Protein AF-A0A380REZ1-F1 (afdb_monomer)

Foldseek 3Di:
DPPVVVVVVVVVVVVVPVPPPVPWKKKKKKKFKAAAAPVRDTPGDIDIDIETRDDAFWFWFPDDVDDHIYTDPDPVVCPVGTAWGWHDDDPQATWIQGPVGIDTDGAPDWDKDADPDDDPHDMGIIMIMGMD

Mean predicted aligned error: 11.09 Å

Solvent-accessible surface area (backbone atoms only — not comparable to full-atom values): 7704 Å² total; per-residue (Å²): 142,76,73,69,62,61,59,58,53,58,56,59,60,63,65,67,64,69,69,77,70,77,71,73,31,30,35,41,36,37,42,36,34,30,48,40,41,98,87,67,48,77,52,64,49,73,49,79,47,80,41,70,74,53,49,68,71,39,41,33,27,48,35,79,94,79,45,72,70,42,73,52,91,48,75,76,74,30,75,85,45,54,58,36,32,32,41,58,75,57,97,69,27,38,28,38,35,43,95,91,48,75,47,78,42,43,60,75,48,75,42,78,46,78,51,96,60,86,50,98,77,32,75,32,49,38,36,41,37,29,40,81

pLDDT: mean 76.43, std 16.44, range [41.28, 95.56]

Radius of gyration: 20.92 Å; Cα contacts (8 Å, |Δi|>4): 242; chains: 1; bounding box: 51×23×74 Å

Sequence (132 aa):
MKRLLAVILLFAVTLSLCGCSKTRVKMLVKEYRSGFGISGEDFSGYREYEVGNIKEGDVITGGFFGSDFEIAKDKGAAENAWVMRIGEITEEGVEVITRTGTMTRTYGVPMTLDPLSHMDDGPNYSYEIIFK

Nearest PDB structures (foldseek):
  7zjx-assembly1_LK  TM=4.204E-01  e=6.226E+00  Oryctolagus cuniculus
  5zkx-assembly3_C  TM=2.331E-01  e=5.907E+00  Bourbon virus
  3duz-assembly1_A  TM=1.683E-01  e=8.530E+00  Autographa californica nucleopolyhedrovirus

Structure (mmCIF, N/CA/C/O backbone):
data_AF-A0A380REZ1-F1
#
_entry.id   AF-A0A380REZ1-F1
#
loop_
_atom_site.group_PDB
_atom_site.id
_atom_site.type_symbol
_atom_site.label_atom_id
_atom_site.label_alt_id
_atom_site.label_comp_id
_atom_site.label_asym_id
_atom_site.label_entity_id
_atom_site.label_seq_id
_atom_site.pdbx_PDB_ins_code
_atom_site.Cartn_x
_atom_site.Cartn_y
_atom_site.Cartn_z
_atom_site.occupancy
_atom_site.B_iso_or_equiv
_atom_site.auth_seq_id
_atom_site.auth_comp_id
_atom_site.auth_asym_id
_atom_site.auth_atom_id
_atom_site.pdbx_PDB_model_num
ATOM 1 N N . MET A 1 1 ? -28.537 0.923 50.007 1.00 49.97 1 MET A N 1
ATOM 2 C CA . MET A 1 1 ? -27.535 0.665 48.945 1.00 49.97 1 MET A CA 1
ATOM 3 C C . MET A 1 1 ? -28.161 -0.052 47.736 1.00 49.97 1 MET A C 1
ATOM 5 O O . MET A 1 1 ? -27.753 -1.149 47.402 1.00 49.97 1 MET A O 1
ATOM 9 N N . LYS A 1 2 ? -29.190 0.523 47.087 1.00 50.28 2 LYS A N 1
ATOM 10 C CA . LYS A 1 2 ? -29.872 -0.108 45.926 1.00 50.28 2 LYS A CA 1
ATOM 11 C C . LYS A 1 2 ? -29.928 0.776 44.669 1.00 50.28 2 LYS A C 1
ATOM 13 O O . LYS A 1 2 ? -30.343 0.310 43.621 1.00 50.28 2 LYS A O 1
ATOM 18 N N . ARG A 1 3 ? -29.496 2.042 44.759 1.00 51.12 3 ARG A N 1
ATOM 19 C CA . ARG A 1 3 ? -29.576 3.018 43.654 1.00 51.12 3 ARG A CA 1
ATOM 20 C C . ARG A 1 3 ? -28.294 3.139 42.819 1.00 51.12 3 ARG A C 1
ATOM 22 O O . ARG A 1 3 ? -28.350 3.694 41.734 1.00 51.12 3 ARG A O 1
ATOM 29 N N . LEU A 1 4 ? -27.170 2.584 43.286 1.00 49.59 4 LEU A N 1
ATOM 30 C CA . LEU A 1 4 ? -25.888 2.643 42.566 1.00 49.59 4 LEU A CA 1
ATOM 31 C C . LEU A 1 4 ? -25.795 1.617 41.418 1.00 49.59 4 LEU A C 1
ATOM 33 O O . LEU A 1 4 ? -25.142 1.867 40.413 1.00 49.59 4 LEU A O 1
ATOM 37 N N . LEU A 1 5 ? -26.491 0.481 41.543 1.00 50.97 5 LEU A N 1
ATOM 38 C CA . LEU A 1 5 ? -26.449 -0.622 40.572 1.00 50.97 5 LEU A CA 1
ATOM 39 C C . LEU A 1 5 ? -27.127 -0.287 39.232 1.00 50.97 5 LEU A C 1
ATOM 41 O O . LEU A 1 5 ? -26.704 -0.786 38.195 1.00 50.97 5 LEU A O 1
ATOM 45 N N . ALA A 1 6 ? -28.135 0.590 39.233 1.00 54.19 6 ALA A N 1
ATOM 46 C CA . ALA A 1 6 ? -28.856 0.964 38.014 1.00 54.19 6 ALA A CA 1
ATOM 47 C C . ALA A 1 6 ? -28.025 1.855 37.070 1.00 54.19 6 ALA A C 1
ATOM 49 O O . ALA A 1 6 ? -28.216 1.811 35.858 1.00 54.19 6 ALA A O 1
ATOM 50 N N . VAL A 1 7 ? -27.076 2.631 37.607 1.00 52.75 7 VAL A N 1
ATOM 51 C CA . VAL A 1 7 ? -26.241 3.554 36.817 1.00 52.75 7 VAL A CA 1
ATOM 52 C C . VAL A 1 7 ? -25.142 2.803 36.055 1.00 52.75 7 VAL A C 1
ATOM 54 O O . VAL A 1 7 ? -24.836 3.150 34.919 1.00 52.75 7 VAL A O 1
ATOM 57 N N . ILE A 1 8 ? -24.608 1.719 36.629 1.00 55.09 8 ILE A N 1
ATOM 58 C CA . ILE A 1 8 ? -23.608 0.864 35.967 1.00 55.09 8 ILE A CA 1
ATOM 59 C C . ILE A 1 8 ? -24.250 0.053 34.830 1.00 55.09 8 ILE A C 1
ATOM 61 O O . ILE A 1 8 ? -23.637 -0.124 33.779 1.00 55.09 8 ILE A O 1
ATOM 65 N N . LEU A 1 9 ? -25.508 -0.380 34.990 1.00 48.12 9 LEU A N 1
ATOM 66 C CA . LEU A 1 9 ? -26.224 -1.099 33.931 1.00 48.12 9 LEU A CA 1
ATOM 67 C C . LEU A 1 9 ? -26.503 -0.221 32.702 1.00 48.12 9 LEU A C 1
ATOM 69 O O . LEU A 1 9 ? -26.416 -0.712 31.583 1.00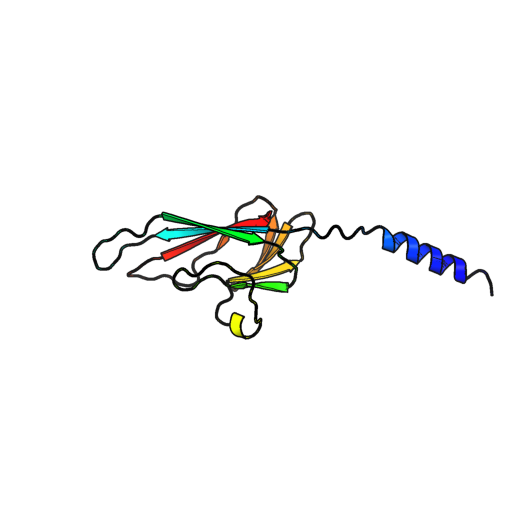 48.12 9 LEU A O 1
ATOM 73 N N . LEU A 1 10 ? -26.793 1.070 32.888 1.00 51.22 10 LEU A N 1
ATOM 74 C CA . LEU A 1 10 ? -27.030 1.994 31.772 1.00 51.22 10 LEU A CA 1
ATOM 75 C C . LEU A 1 10 ? -25.763 2.258 30.940 1.00 51.22 10 LEU A C 1
ATOM 77 O O . LEU A 1 10 ? -25.865 2.412 29.726 1.00 51.22 10 LEU A O 1
ATOM 81 N N . PHE A 1 11 ? -24.576 2.228 31.555 1.00 47.91 11 PHE A N 1
ATOM 82 C CA . PHE A 1 11 ? -23.299 2.378 30.843 1.00 47.91 11 PHE A CA 1
ATOM 83 C C . PHE A 1 11 ? -22.912 1.144 30.012 1.00 47.91 11 PHE A C 1
ATOM 85 O O . PHE A 1 11 ? -22.285 1.275 28.964 1.00 47.91 11 PHE A O 1
ATOM 92 N N . ALA A 1 12 ? -23.309 -0.059 30.434 1.00 50.34 12 ALA A N 1
ATOM 93 C CA . ALA A 1 12 ? -23.023 -1.286 29.685 1.00 50.34 12 ALA A CA 1
ATOM 94 C C . ALA A 1 12 ? -23.857 -1.407 28.390 1.00 50.34 12 ALA A C 1
ATOM 96 O O . ALA A 1 12 ? -23.424 -2.033 27.420 1.00 50.34 12 ALA A O 1
ATOM 97 N N . VAL A 1 13 ? -25.042 -0.785 28.354 1.00 47.41 13 VAL A N 1
ATOM 98 C CA . VAL A 1 13 ? -25.959 -0.862 27.204 1.00 47.41 13 VAL A CA 1
ATOM 99 C C . VAL A 1 13 ? -25.599 0.155 26.113 1.00 47.41 13 VAL A C 1
ATOM 101 O O . VAL A 1 13 ? -25.801 -0.133 24.937 1.00 47.41 13 VAL A O 1
ATOM 104 N N . THR A 1 14 ? -24.994 1.299 26.451 1.00 48.03 14 THR A N 1
ATOM 105 C CA . THR A 1 14 ? -24.566 2.295 25.447 1.00 48.03 14 THR A CA 1
ATOM 106 C C . THR A 1 14 ? -23.230 1.955 24.780 1.00 48.03 14 THR A C 1
ATOM 108 O O . THR A 1 14 ? -23.043 2.283 23.613 1.00 48.03 14 THR A O 1
ATOM 111 N N . LEU A 1 15 ? -22.333 1.228 25.456 1.00 46.03 15 LEU A N 1
ATOM 112 C CA . LEU A 1 15 ? -21.084 0.717 24.862 1.00 46.03 15 LEU A CA 1
ATOM 113 C C . LEU A 1 15 ? -21.299 -0.473 23.911 1.00 46.03 15 LEU A C 1
ATOM 115 O O . LEU A 1 15 ? -20.445 -0.748 23.074 1.00 46.03 15 LEU A O 1
ATOM 119 N N . SER A 1 16 ? -22.446 -1.155 23.997 1.00 41.28 16 SER A N 1
ATOM 120 C CA . SER A 1 16 ? -22.765 -2.313 23.144 1.00 41.28 16 SER A CA 1
ATOM 121 C C . SER A 1 16 ? -23.294 -1.940 21.749 1.00 41.28 16 SER A C 1
ATOM 123 O O . SER A 1 16 ? -23.588 -2.833 20.957 1.00 41.28 16 SER A O 1
ATOM 125 N N . LEU A 1 17 ? -23.425 -0.645 21.433 1.00 45.09 17 LEU A N 1
ATOM 126 C CA . LEU A 1 17 ? -23.946 -0.158 20.146 1.00 45.09 17 LEU A CA 1
ATOM 127 C C . LEU A 1 17 ? -22.895 0.491 19.236 1.00 45.09 17 LEU A C 1
ATOM 129 O O . LEU A 1 17 ? -23.226 0.813 18.097 1.00 45.09 17 LEU A O 1
ATOM 133 N N . CYS A 1 18 ? -21.621 0.555 19.646 1.00 48.53 18 CYS A N 1
ATOM 134 C CA . CYS A 1 18 ? -20.528 0.554 18.670 1.00 48.53 18 CYS A CA 1
ATOM 135 C C . CYS A 1 18 ? -20.444 -0.863 18.101 1.00 48.53 18 CYS A C 1
ATOM 137 O O . CYS A 1 18 ? -19.590 -1.668 18.474 1.00 48.53 18 CYS A O 1
ATOM 139 N N . GLY A 1 19 ? -21.421 -1.195 17.254 1.00 43.56 19 GLY A N 1
ATOM 140 C CA . GLY A 1 19 ? -21.399 -2.366 16.406 1.00 43.56 19 GLY A CA 1
ATOM 141 C C . GLY A 1 19 ? -20.105 -2.307 15.623 1.00 43.56 19 GLY A C 1
ATOM 142 O O . GLY A 1 19 ? -20.002 -1.582 14.640 1.00 43.56 19 GLY A O 1
ATOM 143 N N . CYS A 1 20 ? -19.112 -3.038 16.118 1.00 51.41 20 CYS A N 1
ATOM 144 C CA . CYS A 1 20 ? -17.816 -3.233 15.507 1.00 51.41 20 CYS A CA 1
ATOM 145 C C . CYS A 1 20 ? -18.062 -4.060 14.240 1.00 51.41 20 CYS A C 1
ATOM 147 O O . CYS A 1 20 ? -17.851 -5.275 14.197 1.00 51.41 20 CYS A O 1
ATOM 149 N N . SER A 1 21 ? -18.630 -3.407 13.223 1.00 46.66 21 SER A N 1
ATOM 150 C CA . SER A 1 21 ? -18.551 -3.852 11.849 1.00 46.66 21 SER A CA 1
ATOM 151 C C . SER A 1 21 ? -17.063 -3.976 11.602 1.00 46.66 21 SER A C 1
ATOM 153 O O . SER A 1 21 ? -16.345 -2.981 11.592 1.00 46.66 21 SER A O 1
ATOM 155 N N . LYS A 1 22 ? -16.563 -5.211 11.540 1.00 55.34 22 LYS A N 1
ATOM 156 C CA . LYS A 1 22 ? -15.183 -5.455 11.140 1.00 55.34 22 LYS A CA 1
ATOM 157 C C . LYS A 1 22 ? -15.087 -4.975 9.701 1.00 55.34 22 LYS A C 1
ATOM 159 O O . LYS A 1 22 ? -15.423 -5.742 8.797 1.00 55.34 22 LYS A O 1
ATOM 164 N N . THR A 1 23 ? -14.702 -3.717 9.507 1.00 63.28 23 THR A N 1
ATOM 165 C CA . THR A 1 23 ? -14.445 -3.141 8.193 1.00 63.28 23 THR A CA 1
ATOM 166 C C . THR A 1 23 ? -13.429 -4.050 7.525 1.00 63.28 23 THR A C 1
ATOM 168 O O . THR A 1 23 ? -12.301 -4.205 7.992 1.00 63.28 23 THR A O 1
ATOM 171 N N . ARG A 1 24 ? -13.873 -4.781 6.501 1.00 82.88 24 ARG A N 1
ATOM 172 C CA . ARG A 1 24 ? -13.015 -5.714 5.773 1.00 82.88 24 ARG A CA 1
ATOM 173 C C . ARG A 1 24 ? -12.251 -4.919 4.734 1.00 82.88 24 ARG A C 1
ATOM 175 O O . ARG A 1 24 ? -12.604 -4.962 3.561 1.00 82.88 24 ARG A O 1
ATOM 182 N N . VAL A 1 25 ? -11.232 -4.204 5.192 1.00 91.75 25 VAL A N 1
ATOM 183 C CA . VAL A 1 25 ? -10.384 -3.407 4.314 1.00 91.75 25 VAL A CA 1
ATOM 184 C C . VAL A 1 25 ? -9.594 -4.329 3.395 1.00 91.75 25 VAL A C 1
ATOM 186 O O . VAL A 1 25 ? -9.016 -5.343 3.815 1.00 91.75 25 VAL A O 1
ATOM 189 N N . LYS A 1 26 ? -9.588 -3.970 2.119 1.00 94.75 26 LYS A N 1
ATOM 190 C CA . LYS A 1 26 ? -8.720 -4.540 1.097 1.00 94.75 26 LYS A CA 1
ATOM 191 C C . LYS A 1 26 ? -7.854 -3.443 0.498 1.00 94.75 26 LYS A C 1
ATOM 193 O O . LYS A 1 26 ? -8.184 -2.264 0.549 1.00 94.75 26 LYS A O 1
ATOM 198 N N . MET A 1 27 ? -6.762 -3.849 -0.122 1.00 93.06 27 MET A N 1
ATOM 199 C CA . MET A 1 27 ? -5.867 -2.972 -0.855 1.00 93.06 27 MET A CA 1
ATOM 200 C C . MET A 1 27 ? -5.629 -3.566 -2.235 1.00 93.06 27 MET A C 1
ATOM 202 O O . MET A 1 27 ? -5.224 -4.720 -2.358 1.00 93.06 27 MET A O 1
ATOM 206 N N . LEU A 1 28 ? -5.886 -2.774 -3.268 1.00 93.44 28 LEU A N 1
ATOM 207 C CA . LEU A 1 28 ? -5.411 -3.045 -4.616 1.00 93.44 28 LEU A CA 1
ATOM 208 C C . LEU A 1 28 ? -4.062 -2.351 -4.787 1.00 93.44 28 LEU A C 1
ATOM 210 O O . LEU A 1 28 ? -3.945 -1.168 -4.471 1.00 93.44 28 LEU A O 1
ATOM 214 N N . VAL A 1 29 ? -3.077 -3.069 -5.310 1.00 90.06 29 VAL A N 1
ATOM 215 C CA . VAL A 1 29 ? -1.765 -2.525 -5.658 1.00 90.06 29 VAL A CA 1
ATOM 216 C C . VAL A 1 29 ? -1.545 -2.716 -7.147 1.00 90.06 29 VAL A C 1
ATOM 218 O O . VAL A 1 29 ? -1.657 -3.838 -7.636 1.00 90.06 29 VAL A O 1
ATOM 221 N N . LYS A 1 30 ? -1.204 -1.643 -7.860 1.00 89.12 30 LYS A N 1
ATOM 222 C CA . LYS A 1 30 ? -0.671 -1.704 -9.220 1.00 89.12 30 LYS A CA 1
ATOM 223 C C . LYS A 1 30 ? 0.818 -1.405 -9.178 1.00 89.12 30 LYS A C 1
ATOM 225 O O . LYS A 1 30 ? 1.218 -0.287 -8.865 1.00 89.12 30 LYS A O 1
ATOM 230 N N . GLU A 1 31 ? 1.627 -2.408 -9.482 1.00 85.38 31 GLU A N 1
ATOM 231 C CA . GLU A 1 31 ? 3.068 -2.274 -9.686 1.00 85.38 31 GLU A CA 1
ATOM 232 C C . GLU A 1 31 ? 3.311 -1.925 -11.148 1.00 85.38 31 GLU A C 1
ATOM 234 O O . GLU A 1 31 ? 3.150 -2.781 -12.019 1.00 85.38 31 GLU A O 1
ATOM 239 N N . TYR A 1 32 ? 3.706 -0.686 -11.415 1.00 84.56 32 TYR A N 1
ATOM 240 C CA . TYR A 1 32 ? 4.194 -0.276 -12.721 1.00 84.56 32 TYR A CA 1
ATOM 241 C C . TYR A 1 32 ? 5.685 -0.576 -12.807 1.00 84.56 32 TYR A C 1
ATOM 243 O O . TYR A 1 32 ? 6.467 -0.202 -11.932 1.00 84.56 32 TYR A O 1
ATOM 251 N N . ARG A 1 33 ? 6.072 -1.251 -13.883 1.00 82.88 33 ARG A N 1
ATOM 252 C CA . ARG A 1 33 ? 7.460 -1.534 -14.237 1.00 82.88 33 ARG A CA 1
ATOM 253 C C . ARG A 1 33 ? 7.831 -0.668 -15.424 1.00 82.88 33 ARG A C 1
ATOM 255 O O . ARG A 1 33 ? 7.007 -0.450 -16.310 1.00 82.88 33 ARG A O 1
ATOM 262 N N . SER A 1 34 ? 9.050 -0.155 -15.416 1.00 80.12 34 SER A N 1
ATOM 263 C CA . SER A 1 34 ? 9.613 0.656 -16.495 1.00 80.12 34 SER A CA 1
ATOM 264 C C . SER A 1 34 ? 11.121 0.439 -16.573 1.00 80.12 34 S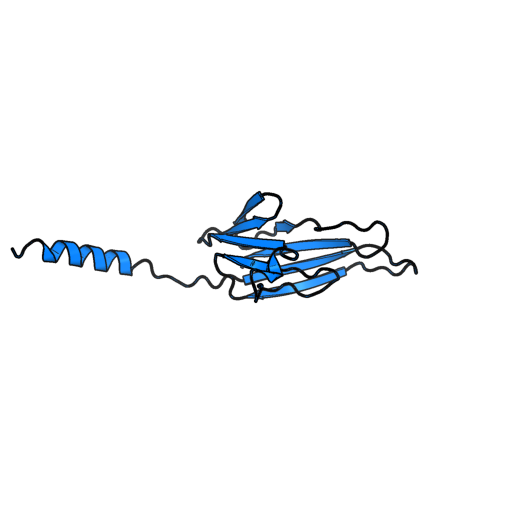ER A C 1
ATOM 266 O O . SER A 1 34 ? 11.720 -0.039 -15.612 1.00 80.12 34 SER A O 1
ATOM 268 N N . GLY A 1 35 ? 11.741 0.795 -17.693 1.00 78.31 35 GLY A N 1
ATOM 269 C CA . GLY A 1 35 ? 13.183 0.658 -17.897 1.00 78.31 35 GLY A CA 1
ATOM 270 C C . GLY A 1 35 ? 13.535 -0.415 -18.920 1.00 78.31 35 GLY A C 1
ATOM 271 O O . GLY A 1 35 ? 12.670 -1.144 -19.407 1.00 78.31 35 GLY A O 1
ATOM 272 N N . PHE A 1 36 ? 14.824 -0.485 -19.240 1.00 74.25 36 PHE A N 1
ATOM 273 C CA . PHE A 1 36 ? 15.361 -1.37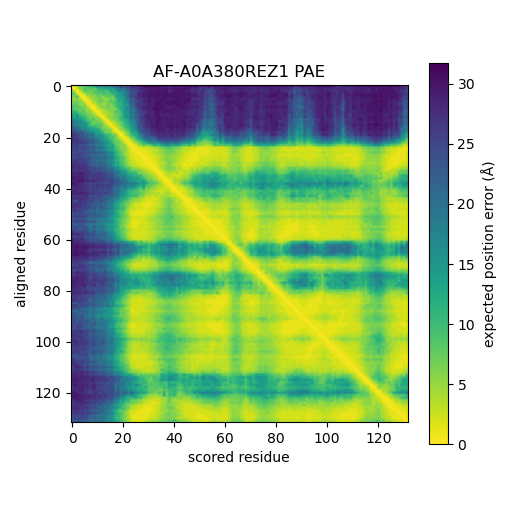2 -20.264 1.00 74.25 36 PHE A CA 1
ATOM 274 C C . PHE A 1 36 ? 16.401 -2.311 -19.661 1.00 74.25 36 PHE A C 1
ATOM 276 O O . PHE A 1 36 ? 17.178 -1.919 -18.788 1.00 74.25 36 PHE A O 1
ATOM 283 N N . GLY A 1 37 ? 16.414 -3.560 -20.118 1.00 71.81 37 GLY A N 1
ATOM 284 C CA . GLY A 1 37 ? 17.498 -4.485 -19.809 1.00 71.81 37 GLY A CA 1
ATOM 285 C C . GLY A 1 37 ? 18.767 -4.142 -20.582 1.00 71.81 37 GLY A C 1
ATOM 286 O O . GLY A 1 37 ? 18.738 -3.441 -21.592 1.00 71.81 37 GLY A O 1
ATOM 287 N N . ILE A 1 38 ? 19.895 -4.705 -20.145 1.00 70.00 38 ILE A N 1
ATOM 288 C CA . ILE A 1 38 ? 21.206 -4.539 -20.803 1.00 70.00 38 ILE A CA 1
ATOM 289 C C . ILE A 1 38 ? 21.161 -5.027 -22.269 1.00 70.00 38 ILE A C 1
ATOM 291 O O . ILE A 1 38 ? 21.900 -4.542 -23.121 1.00 70.00 38 ILE A O 1
ATOM 295 N N . SER A 1 39 ? 20.261 -5.966 -22.582 1.00 79.44 39 SER A N 1
ATOM 296 C CA . SER A 1 39 ? 19.984 -6.490 -23.926 1.00 79.44 39 SER A CA 1
ATOM 297 C C . SER A 1 39 ? 19.046 -5.610 -24.775 1.00 79.44 39 SER A C 1
ATOM 299 O O . SER A 1 39 ? 18.783 -5.957 -25.927 1.00 79.44 39 SER A O 1
ATOM 301 N N . GLY A 1 40 ? 18.534 -4.495 -24.238 1.00 74.44 40 GLY A N 1
ATOM 302 C CA . GLY A 1 40 ? 17.566 -3.607 -24.895 1.00 74.44 40 GLY A CA 1
ATOM 303 C C . GLY A 1 40 ? 16.102 -4.052 -24.789 1.00 74.44 40 GLY A C 1
ATOM 304 O O . GLY A 1 40 ? 15.240 -3.475 -25.449 1.00 74.44 40 GLY A O 1
ATOM 305 N N . GLU A 1 41 ? 15.807 -5.076 -23.987 1.00 80.75 41 GLU A N 1
ATOM 306 C CA . GLU A 1 41 ? 14.436 -5.520 -23.715 1.00 80.75 41 GLU A CA 1
ATOM 307 C C . GLU A 1 41 ? 13.652 -4.481 -22.896 1.00 80.75 41 GLU A C 1
ATOM 309 O O . GLU A 1 41 ? 14.180 -3.918 -21.938 1.00 80.75 41 GLU A O 1
ATOM 314 N N . ASP A 1 42 ? 12.400 -4.217 -23.280 1.00 80.81 42 ASP A N 1
ATOM 315 C CA . ASP A 1 42 ? 11.505 -3.287 -22.582 1.00 80.81 42 ASP A CA 1
ATOM 316 C C . ASP A 1 42 ? 10.740 -4.018 -21.469 1.00 80.81 42 ASP A C 1
ATOM 318 O O . ASP A 1 42 ? 10.022 -4.989 -21.725 1.00 80.81 42 ASP A O 1
ATOM 322 N N . PHE A 1 43 ? 10.877 -3.542 -20.231 1.00 74.62 43 PHE A N 1
ATOM 323 C CA . PHE A 1 43 ? 10.169 -4.087 -19.069 1.00 74.62 43 PHE A CA 1
ATOM 324 C C . PHE A 1 43 ? 8.874 -3.335 -18.734 1.00 74.62 43 PHE A C 1
ATOM 326 O O . PHE A 1 43 ? 8.282 -3.570 -17.674 1.00 74.62 43 PHE A O 1
ATOM 333 N N . SER A 1 44 ? 8.430 -2.433 -19.611 1.00 82.38 44 SER A N 1
ATOM 334 C CA . SER A 1 44 ? 7.262 -1.590 -19.386 1.00 82.38 44 SER A CA 1
ATOM 335 C C . SER A 1 44 ? 5.969 -2.396 -19.281 1.00 82.38 44 SER A C 1
ATOM 337 O O . SER A 1 44 ? 5.643 -3.236 -20.118 1.00 82.38 44 SER A O 1
ATOM 339 N N . GLY A 1 45 ? 5.190 -2.118 -18.243 1.00 84.62 45 GLY A N 1
ATOM 340 C CA . GLY A 1 45 ? 3.893 -2.748 -18.027 1.00 84.62 45 GLY A CA 1
ATOM 341 C C . GLY A 1 45 ? 3.437 -2.605 -16.587 1.00 84.62 45 GLY A C 1
ATOM 342 O O . GLY A 1 45 ? 4.062 -1.900 -15.796 1.00 84.62 45 GLY A O 1
ATOM 343 N N . TYR A 1 46 ? 2.358 -3.296 -16.226 1.00 86.12 46 TYR A N 1
ATOM 344 C CA . TYR A 1 46 ? 1.902 -3.327 -14.841 1.00 86.12 46 TYR A CA 1
ATOM 345 C C . TYR A 1 46 ? 1.444 -4.717 -14.402 1.00 86.12 46 TYR A C 1
ATOM 347 O O . TYR A 1 46 ? 1.094 -5.566 -15.225 1.00 86.12 46 TYR A O 1
ATOM 355 N N . ARG A 1 47 ? 1.483 -4.953 -13.090 1.00 85.88 47 ARG A N 1
ATOM 356 C CA . ARG A 1 47 ? 0.871 -6.105 -12.415 1.00 85.88 47 ARG A CA 1
ATOM 357 C C . ARG A 1 47 ? -0.062 -5.614 -11.322 1.00 85.88 47 ARG A C 1
ATOM 359 O O . ARG A 1 47 ? 0.229 -4.611 -10.676 1.00 85.88 47 ARG A O 1
ATOM 366 N N . GLU A 1 48 ? -1.168 -6.323 -11.127 1.00 89.06 48 GLU A N 1
ATOM 367 C CA . GLU A 1 48 ? -2.134 -6.016 -10.073 1.00 89.06 48 GLU A CA 1
ATOM 368 C C . GLU A 1 48 ? -2.124 -7.094 -8.993 1.00 89.06 48 GLU A C 1
ATOM 370 O O . GLU A 1 48 ? -2.125 -8.288 -9.295 1.00 89.06 48 GLU A O 1
ATOM 375 N N . TYR A 1 49 ? -2.173 -6.655 -7.740 1.00 87.19 49 TYR A N 1
ATOM 376 C CA . TYR A 1 49 ? -2.267 -7.508 -6.562 1.00 87.19 49 TYR A CA 1
ATOM 377 C C . TYR A 1 49 ? -3.455 -7.061 -5.708 1.00 87.19 49 TYR A C 1
ATOM 379 O O . TYR A 1 49 ? -3.664 -5.863 -5.511 1.00 87.19 49 TYR A O 1
ATOM 387 N N . GLU A 1 50 ? -4.220 -8.011 -5.167 1.00 91.06 50 GLU A N 1
ATOM 388 C CA . GLU A 1 50 ? -5.225 -7.734 -4.135 1.00 91.06 50 GLU A CA 1
ATOM 389 C C . GLU A 1 50 ? -4.745 -8.298 -2.794 1.00 91.06 50 GLU A C 1
ATOM 391 O O . GLU A 1 50 ? -4.587 -9.507 -2.633 1.00 91.06 50 GLU A O 1
ATOM 396 N N . VAL A 1 51 ? -4.553 -7.415 -1.816 1.00 90.50 51 VAL A N 1
ATOM 397 C CA . VAL A 1 51 ? -4.224 -7.768 -0.432 1.00 90.50 51 VAL A CA 1
ATOM 398 C C . VAL A 1 51 ? -5.479 -7.587 0.415 1.00 90.50 51 VAL A C 1
ATOM 400 O O . VAL A 1 51 ? -6.009 -6.483 0.540 1.00 90.50 51 VAL A O 1
ATOM 403 N N . GLY A 1 52 ? -6.000 -8.680 0.968 1.00 91.25 52 GLY A N 1
ATOM 404 C CA . GLY A 1 52 ? -7.260 -8.683 1.713 1.00 91.25 52 GLY A CA 1
ATOM 405 C C . GLY A 1 52 ? -7.098 -8.843 3.223 1.00 91.25 52 GLY A C 1
ATOM 406 O O . GLY A 1 52 ? -6.078 -9.327 3.702 1.00 91.25 52 GLY A O 1
ATOM 407 N N . ASN A 1 53 ? -8.173 -8.534 3.957 1.00 91.06 53 ASN A N 1
ATOM 408 C CA . ASN A 1 53 ? -8.266 -8.658 5.420 1.00 91.06 53 ASN A CA 1
ATOM 409 C C . ASN A 1 53 ? -7.257 -7.790 6.182 1.00 91.06 53 ASN A C 1
ATOM 411 O O . ASN A 1 53 ? -6.732 -8.229 7.207 1.00 91.06 53 ASN A O 1
ATOM 415 N N . ILE A 1 54 ? -7.022 -6.578 5.683 1.00 92.44 54 ILE A N 1
ATOM 416 C CA . ILE A 1 54 ? -6.105 -5.615 6.285 1.00 92.44 54 ILE A CA 1
ATOM 417 C C . ILE A 1 54 ? -6.652 -5.132 7.627 1.00 92.44 54 ILE A C 1
ATOM 419 O O . ILE A 1 54 ? -7.851 -4.879 7.770 1.00 92.44 54 ILE A O 1
ATOM 423 N N . LYS A 1 55 ? -5.760 -5.021 8.611 1.00 92.69 55 LYS A N 1
ATOM 424 C CA . LYS A 1 55 ? -6.047 -4.577 9.974 1.00 92.69 55 LYS A CA 1
ATOM 425 C C . LYS A 1 55 ? -5.033 -3.542 10.440 1.00 92.69 55 LYS A C 1
ATOM 427 O O . LYS A 1 55 ? -3.908 -3.474 9.952 1.00 92.69 55 LYS A O 1
ATOM 432 N N . GLU A 1 56 ? -5.435 -2.781 11.448 1.00 93.75 56 GLU A N 1
ATOM 433 C CA . GLU A 1 56 ? -4.553 -1.858 12.156 1.00 93.75 56 GLU A CA 1
ATOM 434 C C . GLU A 1 56 ? -3.315 -2.588 12.698 1.00 93.75 56 GLU A C 1
ATOM 436 O O . GLU A 1 56 ? -3.398 -3.681 13.270 1.00 93.75 56 GLU A O 1
ATOM 441 N N . GLY A 1 57 ? -2.145 -1.988 12.502 1.00 90.81 57 GLY A N 1
ATOM 442 C CA . GLY A 1 57 ? -0.851 -2.545 12.885 1.00 90.81 57 GLY A CA 1
ATOM 443 C C . GLY A 1 57 ? -0.303 -3.634 11.956 1.00 90.81 57 GLY A C 1
ATOM 444 O O . GLY A 1 57 ? 0.754 -4.206 12.273 1.00 90.81 57 GLY A O 1
ATOM 445 N N . ASP A 1 58 ? -0.983 -3.944 10.845 1.00 91.81 58 ASP A N 1
ATOM 446 C CA . ASP A 1 58 ? -0.427 -4.790 9.790 1.00 91.81 58 ASP A CA 1
ATOM 447 C C . ASP A 1 58 ? 0.767 -4.098 9.127 1.00 91.81 58 ASP A C 1
ATOM 449 O O . ASP A 1 58 ? 0.809 -2.879 8.941 1.00 91.81 58 ASP A O 1
ATOM 453 N N . VAL A 1 59 ? 1.765 -4.901 8.772 1.00 90.25 59 VAL A N 1
ATOM 454 C CA . VAL A 1 59 ? 2.952 -4.451 8.049 1.00 90.25 59 VAL A CA 1
ATOM 455 C C . VAL A 1 59 ? 2.858 -5.027 6.649 1.00 90.25 59 VAL A C 1
ATOM 457 O O . VAL A 1 59 ? 2.794 -6.245 6.493 1.00 90.25 59 VAL A O 1
ATOM 460 N N . ILE A 1 60 ? 2.841 -4.161 5.644 1.00 89.00 60 ILE A N 1
ATOM 461 C CA . ILE A 1 60 ? 2.825 -4.574 4.247 1.00 89.00 60 ILE A CA 1
ATOM 462 C C . ILE A 1 60 ? 4.263 -4.632 3.758 1.00 89.00 60 ILE A C 1
ATOM 464 O O . ILE A 1 60 ? 4.992 -3.632 3.775 1.00 89.00 60 ILE A O 1
ATOM 468 N N . THR A 1 61 ? 4.667 -5.813 3.317 1.00 83.88 61 THR A N 1
ATOM 469 C CA . THR A 1 61 ? 5.935 -6.037 2.632 1.00 83.88 61 THR A CA 1
ATOM 470 C C . THR A 1 61 ? 5.670 -6.060 1.139 1.00 83.88 61 THR A C 1
ATOM 472 O O . THR A 1 61 ? 4.724 -6.693 0.674 1.00 83.88 61 THR A O 1
ATOM 475 N N . GLY A 1 62 ? 6.483 -5.317 0.400 1.00 74.62 62 GLY A N 1
ATOM 476 C CA . GLY A 1 62 ? 6.462 -5.323 -1.055 1.00 74.62 62 GLY A CA 1
ATOM 477 C C . GLY A 1 62 ? 7.662 -6.087 -1.562 1.00 74.62 62 GLY A C 1
ATOM 478 O O . GLY A 1 62 ? 8.711 -6.138 -0.908 1.00 74.62 62 GLY A O 1
ATOM 479 N N . GLY A 1 63 ? 7.505 -6.681 -2.732 1.00 61.31 63 GLY A N 1
ATOM 480 C CA . GLY A 1 63 ? 8.570 -7.467 -3.286 1.00 61.31 63 GLY A CA 1
ATOM 481 C C . GLY A 1 63 ? 9.708 -6.633 -3.834 1.00 61.31 63 GLY A C 1
ATOM 482 O O . GLY A 1 63 ? 9.628 -6.097 -4.937 1.00 61.31 63 GLY A O 1
ATOM 483 N N . PHE A 1 64 ? 10.830 -6.612 -3.118 1.00 52.88 64 PHE A N 1
ATOM 484 C CA . PHE A 1 64 ? 12.114 -6.376 -3.768 1.00 52.88 64 PHE A CA 1
ATOM 485 C C . PHE A 1 64 ? 12.257 -7.384 -4.925 1.00 52.88 64 PHE A C 1
ATOM 487 O O . PHE A 1 64 ? 12.020 -8.580 -4.744 1.00 52.88 64 PHE A O 1
ATOM 494 N N . PHE A 1 65 ? 12.610 -6.900 -6.119 1.00 53.78 65 PHE A N 1
ATOM 495 C CA . PHE A 1 65 ? 12.785 -7.724 -7.325 1.00 53.78 65 PHE A CA 1
ATOM 496 C C . PHE A 1 65 ? 11.530 -8.491 -7.794 1.00 53.78 65 PHE A C 1
ATOM 498 O O . PHE A 1 65 ? 11.636 -9.595 -8.325 1.00 53.78 65 PHE A O 1
ATOM 505 N N . GLY A 1 66 ? 10.336 -7.909 -7.640 1.00 50.31 66 GLY A N 1
ATOM 506 C CA . GLY A 1 66 ? 9.118 -8.427 -8.275 1.00 50.31 66 GLY A CA 1
ATOM 507 C C . GLY A 1 66 ? 8.443 -9.591 -7.546 1.00 50.31 66 GLY A C 1
ATO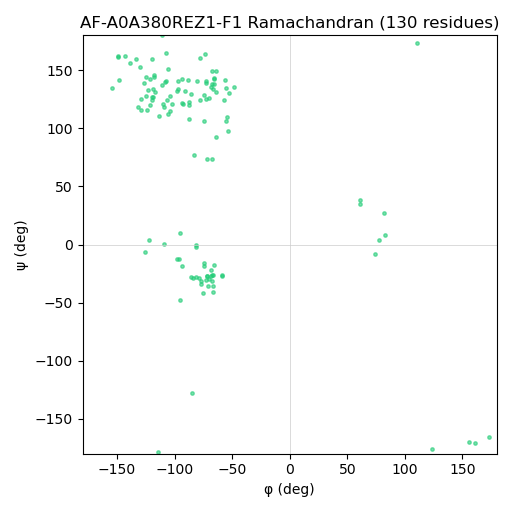M 508 O O . GLY A 1 66 ? 7.784 -10.397 -8.208 1.00 50.31 66 GLY A O 1
ATOM 509 N N . SER A 1 67 ? 8.617 -9.679 -6.223 1.00 61.28 67 SER A N 1
ATOM 510 C CA . SER A 1 67 ? 7.773 -10.514 -5.356 1.00 61.28 67 SER A CA 1
ATOM 511 C C . SER A 1 67 ? 6.418 -9.850 -5.062 1.00 61.28 67 SER A C 1
ATOM 513 O O . SER A 1 67 ? 6.242 -8.642 -5.225 1.00 61.28 67 SER A O 1
ATOM 515 N N . ASP A 1 68 ? 5.447 -10.662 -4.651 1.00 74.69 68 ASP A N 1
ATOM 516 C CA . ASP A 1 68 ? 4.076 -10.213 -4.414 1.00 74.69 68 ASP A CA 1
ATOM 517 C C . ASP A 1 68 ? 3.984 -9.263 -3.206 1.00 74.69 68 ASP A C 1
ATOM 519 O O . ASP A 1 68 ? 4.732 -9.384 -2.231 1.00 74.69 68 ASP A O 1
ATOM 523 N N . PHE A 1 69 ? 3.030 -8.329 -3.245 1.00 81.12 69 PHE A N 1
ATOM 524 C CA . PHE A 1 69 ? 2.637 -7.575 -2.054 1.00 81.12 69 PHE A CA 1
ATOM 525 C C . PHE A 1 69 ? 1.899 -8.494 -1.083 1.00 81.12 69 PHE A C 1
ATOM 527 O O . PHE A 1 69 ? 0.884 -9.094 -1.438 1.00 81.12 69 PHE A O 1
ATOM 534 N N . GLU A 1 70 ? 2.362 -8.558 0.163 1.00 86.50 70 GLU A N 1
ATOM 535 C CA . GLU A 1 70 ? 1.724 -9.371 1.196 1.00 86.50 70 GLU A CA 1
ATOM 536 C C . GLU A 1 70 ? 1.750 -8.711 2.578 1.00 86.50 70 GLU A C 1
ATOM 538 O O . GLU A 1 70 ? 2.517 -7.786 2.856 1.00 86.50 70 GLU A O 1
ATOM 543 N N . ILE A 1 71 ? 0.880 -9.203 3.461 1.00 88.75 71 ILE A N 1
ATOM 544 C CA . ILE A 1 71 ? 0.926 -8.879 4.887 1.00 88.75 71 ILE A CA 1
ATOM 545 C C . ILE A 1 71 ? 2.049 -9.714 5.505 1.00 88.75 71 ILE A C 1
ATOM 547 O O . ILE A 1 71 ? 2.041 -10.945 5.407 1.00 88.75 71 ILE A O 1
ATOM 551 N N . ALA A 1 72 ? 2.995 -9.054 6.168 1.00 88.06 72 ALA A N 1
ATOM 552 C CA . ALA A 1 72 ? 4.123 -9.710 6.806 1.00 88.06 72 ALA A CA 1
ATOM 553 C C . ALA A 1 72 ? 3.658 -10.760 7.826 1.00 88.06 72 ALA A C 1
ATOM 555 O O . ALA A 1 72 ? 2.941 -10.454 8.781 1.00 88.06 72 ALA A O 1
ATOM 556 N N . LYS A 1 73 ? 4.127 -12.000 7.656 1.00 82.44 73 LYS A N 1
ATOM 557 C CA . LYS A 1 73 ? 3.855 -13.110 8.589 1.00 82.44 73 LYS A CA 1
ATOM 558 C C . LYS A 1 73 ? 4.703 -13.023 9.857 1.00 82.44 73 LYS A C 1
ATOM 560 O O . LYS A 1 73 ? 4.253 -13.430 10.924 1.00 82.44 73 LYS A O 1
ATOM 565 N N . ASP A 1 74 ? 5.909 -12.473 9.734 1.00 77.94 74 ASP A N 1
ATOM 566 C CA . ASP A 1 74 ? 6.830 -12.213 10.837 1.00 77.94 74 ASP A CA 1
ATOM 567 C C . ASP A 1 74 ? 7.204 -10.725 10.846 1.00 77.94 74 ASP A C 1
ATOM 569 O O . ASP A 1 74 ? 7.818 -10.210 9.908 1.00 77.94 74 ASP A O 1
ATOM 573 N N . LYS A 1 75 ? 6.818 -10.026 11.920 1.00 65.31 75 LYS A N 1
ATOM 574 C CA . LYS A 1 75 ? 7.049 -8.584 12.067 1.00 65.31 75 LYS A CA 1
ATOM 575 C C . LYS A 1 75 ? 8.534 -8.239 12.235 1.00 65.31 75 LYS A C 1
ATOM 577 O O . LYS A 1 75 ? 8.917 -7.138 11.855 1.00 65.31 75 LYS A O 1
ATOM 582 N N . GLY A 1 76 ? 9.356 -9.153 12.761 1.00 64.75 76 GLY A N 1
ATOM 583 C CA . GLY A 1 76 ? 10.795 -8.934 12.941 1.00 64.75 76 GLY A CA 1
ATOM 584 C C . GLY A 1 76 ? 11.567 -9.025 11.625 1.00 64.75 76 GLY A C 1
ATOM 585 O O . GLY A 1 76 ? 12.399 -8.174 11.327 1.00 64.75 76 GLY A O 1
ATOM 586 N N . ALA A 1 77 ? 11.231 -10.005 10.781 1.00 58.25 77 ALA A N 1
ATOM 587 C CA . ALA A 1 77 ? 11.824 -10.140 9.448 1.00 58.25 77 ALA A CA 1
ATOM 588 C C . ALA A 1 77 ? 11.426 -8.989 8.498 1.00 58.25 77 ALA A C 1
ATOM 590 O O . ALA A 1 77 ? 12.172 -8.643 7.580 1.00 58.25 77 ALA A O 1
ATOM 591 N N . ALA A 1 78 ? 10.270 -8.362 8.736 1.00 63.12 78 ALA A N 1
ATOM 592 C CA . ALA A 1 78 ? 9.736 -7.290 7.903 1.00 63.12 78 ALA A CA 1
ATOM 593 C C . ALA A 1 78 ? 10.446 -5.936 8.070 1.00 63.12 78 ALA A C 1
ATOM 595 O O . ALA A 1 78 ? 10.288 -5.076 7.206 1.00 63.12 78 ALA A O 1
ATOM 596 N N . GLU A 1 79 ? 11.243 -5.713 9.123 1.00 63.44 79 GLU A N 1
ATOM 597 C CA . GLU A 1 79 ? 11.868 -4.400 9.379 1.00 63.44 79 GLU A CA 1
ATOM 598 C C . GLU A 1 79 ? 12.760 -3.907 8.231 1.00 63.44 79 GLU A C 1
ATOM 600 O O . GLU A 1 79 ? 12.857 -2.701 7.994 1.00 63.44 79 GLU A O 1
ATOM 605 N N . ASN A 1 80 ? 13.329 -4.827 7.453 1.00 63.50 80 ASN A N 1
ATOM 606 C CA . ASN A 1 80 ? 14.186 -4.482 6.322 1.00 63.50 80 ASN A CA 1
ATOM 607 C C . ASN A 1 80 ? 13.442 -4.406 4.978 1.00 63.50 80 ASN A C 1
ATOM 609 O O . ASN A 1 80 ? 13.942 -3.760 4.062 1.00 63.50 80 ASN A O 1
ATOM 613 N N . ALA A 1 81 ? 12.246 -4.995 4.868 1.00 70.12 81 ALA A N 1
ATOM 614 C CA . ALA A 1 81 ? 11.514 -5.159 3.602 1.00 70.12 81 ALA A CA 1
ATOM 615 C C . ALA A 1 81 ? 10.105 -4.533 3.593 1.00 70.12 81 ALA A C 1
ATOM 617 O O . ALA A 1 81 ? 9.355 -4.683 2.628 1.00 70.12 81 ALA A O 1
ATOM 618 N N . TRP A 1 82 ? 9.709 -3.843 4.666 1.00 81.12 82 TRP A N 1
ATOM 619 C CA . TRP A 1 82 ? 8.395 -3.211 4.730 1.00 81.12 82 TRP A CA 1
ATOM 620 C C . TRP A 1 82 ? 8.310 -1.969 3.837 1.00 81.12 82 TRP A C 1
ATOM 622 O O . TRP A 1 82 ? 9.229 -1.143 3.785 1.00 81.12 82 TRP A O 1
ATOM 632 N N . VAL A 1 83 ? 7.163 -1.842 3.172 1.00 82.56 83 VAL A N 1
ATOM 633 C CA . VAL A 1 83 ? 6.786 -0.701 2.331 1.00 82.56 83 VAL A CA 1
ATOM 634 C C . VAL A 1 83 ? 5.943 0.284 3.132 1.00 82.56 83 VAL A C 1
ATOM 636 O O . VAL A 1 83 ? 6.213 1.485 3.127 1.00 82.56 83 VAL A O 1
ATOM 639 N N . MET A 1 84 ? 4.937 -0.222 3.851 1.00 88.81 84 MET A N 1
ATOM 640 C CA . MET A 1 84 ? 4.076 0.598 4.700 1.00 88.81 84 MET A CA 1
ATOM 641 C C . MET A 1 84 ? 3.566 -0.186 5.914 1.00 88.81 84 MET A C 1
ATOM 643 O O . MET A 1 84 ? 3.578 -1.419 5.925 1.00 88.81 84 MET A O 1
ATOM 647 N N . ARG A 1 85 ? 3.107 0.531 6.937 1.00 91.75 85 ARG A N 1
ATOM 648 C CA . ARG A 1 85 ? 2.341 -0.021 8.057 1.00 91.75 85 ARG A CA 1
ATOM 649 C C . ARG A 1 85 ? 0.963 0.614 8.076 1.00 91.75 85 ARG A C 1
ATOM 651 O O . ARG A 1 85 ? 0.815 1.787 7.740 1.00 91.75 85 ARG A O 1
ATOM 658 N N . ILE A 1 86 ? -0.019 -0.169 8.479 1.00 93.88 86 ILE A N 1
ATOM 659 C CA . ILE A 1 86 ? -1.395 0.282 8.617 1.00 93.88 86 ILE A CA 1
ATOM 660 C C . ILE A 1 86 ? -1.549 0.855 10.022 1.00 93.88 86 ILE A C 1
ATOM 662 O O . ILE A 1 86 ? -1.263 0.169 11.003 1.00 93.88 86 ILE A O 1
ATOM 666 N N . GLY A 1 87 ? -1.913 2.128 10.105 1.00 94.12 87 GLY A N 1
ATOM 667 C CA . GLY A 1 87 ? -2.239 2.815 11.348 1.00 94.12 87 GLY A CA 1
ATOM 668 C C . GLY A 1 87 ? -3.697 2.571 11.720 1.00 94.12 87 GLY A C 1
ATOM 669 O O . GLY A 1 87 ? -4.141 1.425 11.755 1.00 94.12 87 GLY A O 1
ATOM 670 N N . GLU A 1 88 ? -4.429 3.649 11.975 1.00 94.62 88 GLU A N 1
ATOM 671 C CA . GLU A 1 88 ? -5.871 3.637 12.233 1.00 94.62 88 GLU A CA 1
ATOM 672 C C . GLU A 1 88 ? -6.707 3.359 10.966 1.00 94.62 88 GLU A C 1
ATOM 674 O O . GLU A 1 88 ? -6.413 3.858 9.875 1.00 94.62 88 GLU A O 1
ATOM 679 N N . ILE A 1 89 ? -7.781 2.579 11.112 1.00 94.06 89 ILE A N 1
ATOM 680 C CA . ILE A 1 89 ? -8.786 2.331 10.074 1.00 94.06 89 ILE A CA 1
ATOM 681 C C . ILE A 1 89 ? -10.106 2.956 10.526 1.00 94.06 89 ILE A C 1
ATOM 683 O O . ILE A 1 89 ? -10.772 2.454 11.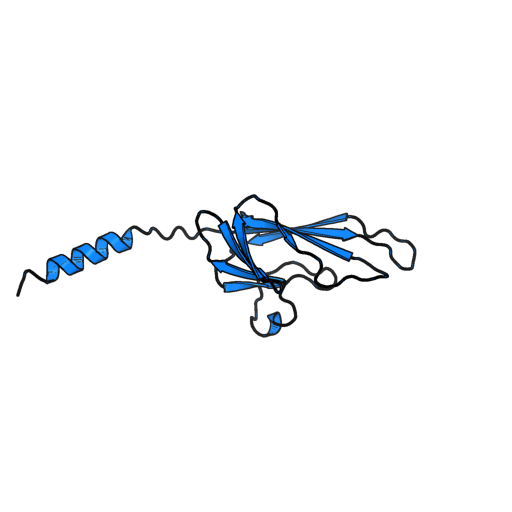431 1.00 94.06 89 ILE A O 1
ATOM 687 N N . THR A 1 90 ? -10.524 4.019 9.843 1.00 92.44 90 THR A N 1
ATOM 688 C CA . THR A 1 90 ? -11.777 4.726 10.129 1.00 92.44 90 THR A CA 1
ATOM 689 C C . THR A 1 90 ? -12.792 4.525 9.005 1.00 92.44 90 THR A C 1
ATOM 691 O O . THR A 1 90 ? -12.535 3.840 8.009 1.00 92.44 90 THR A O 1
ATOM 694 N N . GLU A 1 91 ? -13.974 5.124 9.156 1.00 89.38 91 GLU A N 1
ATOM 695 C CA . GLU A 1 91 ? -14.978 5.187 8.088 1.00 89.38 91 GLU A CA 1
ATOM 696 C C . GLU A 1 91 ? -14.527 6.075 6.916 1.00 89.38 91 GLU A C 1
ATOM 698 O O . GLU A 1 91 ? -14.942 5.861 5.779 1.00 89.38 91 GLU A O 1
ATOM 703 N N . GLU A 1 92 ? -13.658 7.055 7.174 1.00 89.25 92 GLU A N 1
ATOM 704 C CA . GLU A 1 92 ? -13.203 8.028 6.176 1.00 89.25 92 GLU A CA 1
ATOM 705 C C . GLU A 1 92 ? -12.014 7.515 5.357 1.00 89.25 92 GLU A C 1
ATOM 707 O O . GLU A 1 92 ? -11.823 7.916 4.204 1.00 89.25 92 GLU A O 1
ATOM 712 N N . GLY A 1 93 ? -11.201 6.627 5.933 1.00 93.19 93 GLY A N 1
ATOM 713 C CA . GLY A 1 93 ? -10.009 6.128 5.270 1.00 93.19 93 GLY A CA 1
ATOM 714 C C . GLY A 1 93 ? -9.123 5.247 6.136 1.00 93.19 93 GLY A C 1
ATOM 715 O O . GLY A 1 93 ? -9.499 4.781 7.210 1.00 93.19 93 GLY A O 1
ATOM 716 N N . VAL A 1 94 ? -7.913 5.043 5.631 1.00 95.50 94 VAL A N 1
ATOM 717 C CA . VAL A 1 94 ? -6.855 4.263 6.267 1.00 95.50 94 VAL A CA 1
ATOM 718 C C . VAL A 1 94 ? -5.663 5.176 6.512 1.00 95.50 94 VAL A C 1
ATOM 720 O O . VAL A 1 94 ? -5.181 5.842 5.593 1.00 95.50 94 VAL A O 1
ATOM 723 N N . GLU A 1 95 ? -5.175 5.221 7.744 1.00 95.56 95 GLU A N 1
ATOM 724 C CA . GLU A 1 95 ? -3.881 5.811 8.048 1.00 95.56 95 GLU A CA 1
ATOM 725 C C . GLU A 1 95 ? -2.767 4.864 7.588 1.00 95.56 95 GLU A C 1
ATOM 727 O O . GLU A 1 95 ? -2.739 3.675 7.908 1.00 95.56 95 GLU A O 1
ATOM 732 N N . VAL A 1 96 ? -1.830 5.408 6.824 1.00 93.62 96 VAL A N 1
ATOM 733 C CA . VAL A 1 96 ? -0.682 4.699 6.279 1.00 93.62 96 VAL A CA 1
ATOM 734 C C . VAL A 1 96 ? 0.583 5.357 6.801 1.00 93.62 96 VAL A C 1
ATOM 736 O O . VAL A 1 96 ? 0.810 6.553 6.619 1.00 93.62 96 VAL A O 1
ATOM 739 N N . ILE A 1 97 ? 1.430 4.551 7.425 1.00 91.88 97 ILE A N 1
ATOM 740 C CA . ILE A 1 97 ? 2.742 4.952 7.918 1.00 91.88 97 ILE A CA 1
ATOM 741 C C . ILE A 1 97 ? 3.768 4.427 6.918 1.00 91.88 97 ILE A C 1
ATOM 743 O O . ILE A 1 97 ? 3.843 3.223 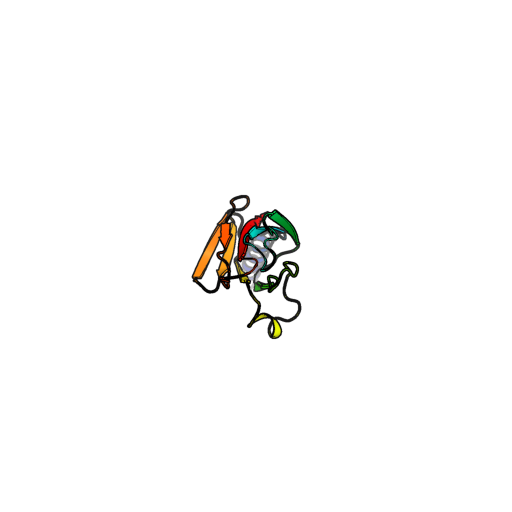6.681 1.00 91.88 97 ILE A O 1
ATOM 747 N N . THR A 1 98 ? 4.558 5.313 6.324 1.00 87.31 98 THR A N 1
ATOM 748 C CA . THR A 1 98 ? 5.663 4.980 5.415 1.00 87.31 98 THR A CA 1
ATOM 749 C C . THR A 1 98 ? 6.994 5.393 6.048 1.00 87.31 98 THR A C 1
ATOM 751 O O . THR A 1 98 ? 7.044 5.907 7.166 1.00 87.31 98 THR A O 1
ATOM 754 N N . ARG A 1 99 ? 8.110 5.190 5.338 1.00 81.62 99 ARG A N 1
ATOM 755 C CA . ARG A 1 99 ? 9.424 5.683 5.788 1.00 81.62 99 ARG A CA 1
ATOM 756 C C . ARG A 1 99 ? 9.549 7.208 5.758 1.00 81.62 99 ARG A C 1
ATOM 758 O O . ARG A 1 99 ? 10.415 7.748 6.437 1.00 81.62 99 ARG A O 1
ATOM 765 N N . THR A 1 100 ? 8.723 7.888 4.966 1.00 82.44 100 THR A N 1
ATOM 766 C CA . THR A 1 100 ? 8.782 9.345 4.775 1.00 82.44 100 THR A CA 1
ATOM 767 C C . THR A 1 100 ? 7.780 10.102 5.641 1.00 82.44 100 THR A C 1
ATOM 769 O O . THR A 1 100 ? 7.901 11.316 5.784 1.00 82.44 100 THR A O 1
ATOM 772 N N . GLY A 1 101 ? 6.820 9.407 6.255 1.00 88.25 101 GLY A N 1
ATOM 773 C CA . GLY A 1 101 ? 5.879 9.995 7.198 1.00 88.25 101 GLY A CA 1
ATOM 774 C C . GLY A 1 101 ? 4.576 9.215 7.306 1.00 88.25 101 GLY A C 1
ATOM 775 O O . GLY A 1 101 ? 4.435 8.115 6.774 1.00 88.25 101 GLY A O 1
ATOM 776 N N . THR A 1 102 ? 3.613 9.818 7.992 1.00 93.00 102 THR A N 1
ATOM 777 C CA . THR A 1 102 ? 2.265 9.275 8.173 1.00 93.00 102 THR A CA 1
ATOM 778 C C . THR A 1 102 ? 1.270 10.078 7.346 1.00 93.00 102 THR A C 1
ATOM 780 O O . THR A 1 102 ? 1.366 11.303 7.267 1.00 93.00 102 THR A O 1
ATOM 783 N N . MET A 1 103 ? 0.316 9.396 6.716 1.00 92.06 103 MET A N 1
ATOM 784 C CA . MET A 1 103 ? -0.714 10.016 5.887 1.00 92.06 103 MET A CA 1
ATOM 785 C C . MET A 1 103 ? -2.021 9.236 5.936 1.00 92.06 103 MET A C 1
ATOM 787 O O . MET A 1 103 ? -2.020 8.012 5.877 1.00 92.06 103 MET A O 1
ATOM 791 N N . THR A 1 104 ? -3.146 9.942 5.948 1.00 93.44 104 THR A N 1
ATOM 792 C CA . THR A 1 104 ? -4.469 9.326 5.800 1.00 93.44 104 THR A CA 1
ATOM 793 C C . THR A 1 104 ? -4.847 9.224 4.329 1.00 93.44 104 THR A C 1
ATOM 795 O O . THR A 1 104 ? -4.548 10.109 3.512 1.00 93.44 104 THR A O 1
ATOM 798 N N . ARG A 1 105 ? -5.490 8.113 3.975 1.00 93.19 105 ARG A N 1
ATOM 799 C CA . ARG A 1 105 ? -5.899 7.790 2.614 1.00 93.19 105 ARG A CA 1
ATOM 800 C C . ARG A 1 105 ? -7.359 7.404 2.561 1.00 93.19 105 ARG A C 1
ATOM 802 O O . ARG A 1 105 ? -7.768 6.399 3.130 1.00 93.19 105 ARG A O 1
ATOM 809 N N . THR A 1 106 ? -8.126 8.224 1.856 1.00 94.50 106 THR A N 1
ATOM 810 C CA . THR A 1 106 ? -9.544 7.997 1.599 1.00 94.50 106 THR A CA 1
ATOM 811 C C . THR A 1 106 ? -9.738 6.763 0.725 1.00 94.50 106 THR A C 1
ATOM 813 O O . THR A 1 106 ? -9.011 6.561 -0.250 1.00 94.50 106 THR A O 1
ATOM 816 N N . TYR A 1 107 ? -10.742 5.951 1.052 1.00 92.94 107 TYR A N 1
ATOM 817 C CA . TYR A 1 107 ? -11.106 4.785 0.249 1.00 92.94 107 TYR A CA 1
ATOM 818 C C . TYR A 1 107 ? -11.416 5.168 -1.203 1.00 92.94 107 TYR A C 1
ATOM 820 O O . TYR A 1 107 ? -12.017 6.205 -1.483 1.00 92.94 107 TYR A O 1
ATOM 828 N N . GLY A 1 108 ? -10.997 4.322 -2.145 1.00 93.06 108 GLY A N 1
ATOM 829 C CA . GLY A 1 108 ? -11.202 4.533 -3.579 1.00 93.06 108 GLY A CA 1
ATOM 830 C C . GLY A 1 108 ? -10.317 5.610 -4.218 1.00 93.06 108 GLY A C 1
ATOM 831 O O . GLY A 1 108 ? -10.296 5.702 -5.445 1.00 93.06 108 GLY A O 1
ATOM 832 N N . VAL A 1 109 ? -9.561 6.386 -3.435 1.00 94.00 109 VAL A N 1
ATOM 833 C CA . VAL A 1 109 ? -8.623 7.388 -3.954 1.00 94.00 109 VAL A CA 1
ATOM 834 C C . VAL A 1 109 ? -7.228 6.766 -4.065 1.00 94.00 109 VAL A C 1
ATOM 836 O O . VAL A 1 109 ? -6.691 6.308 -3.054 1.00 94.00 109 VAL A O 1
ATOM 839 N N . PRO A 1 110 ? -6.616 6.743 -5.263 1.00 92.06 110 PRO A N 1
ATOM 840 C CA . PRO A 1 110 ? -5.276 6.202 -5.424 1.00 92.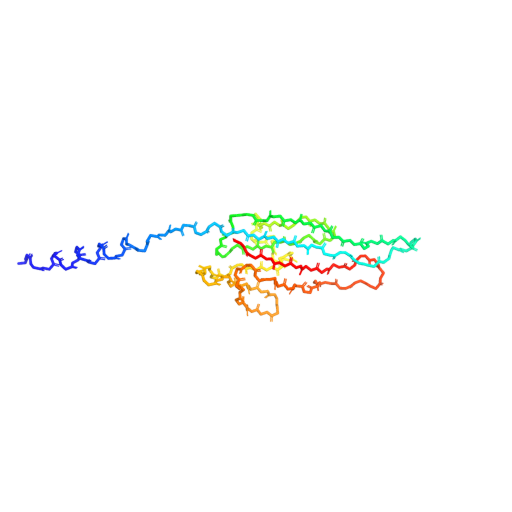06 110 PRO A CA 1
ATOM 841 C C . PRO A 1 110 ? -4.218 7.028 -4.697 1.00 92.06 110 PRO A C 1
ATOM 843 O O . PRO A 1 110 ? -4.248 8.260 -4.709 1.00 92.06 110 PRO A O 1
ATOM 846 N N . MET A 1 111 ? -3.239 6.341 -4.118 1.00 89.31 111 MET A N 1
ATOM 847 C CA . MET A 1 111 ? -1.989 6.933 -3.658 1.00 89.31 111 MET A CA 1
ATOM 848 C C . MET A 1 111 ? -0.812 6.338 -4.411 1.00 89.31 111 MET A C 1
ATOM 850 O O . MET A 1 111 ? -0.787 5.138 -4.673 1.00 89.31 111 MET A O 1
ATOM 854 N N . THR A 1 112 ? 0.187 7.164 -4.690 1.00 87.00 112 THR A N 1
ATOM 855 C CA . THR A 1 112 ? 1.451 6.696 -5.251 1.00 87.00 112 THR A CA 1
ATOM 856 C C . THR A 1 112 ? 2.463 6.518 -4.131 1.00 87.00 112 THR A C 1
ATOM 858 O O . THR A 1 112 ? 2.604 7.393 -3.273 1.00 87.00 112 THR A O 1
ATOM 861 N N . LEU A 1 113 ? 3.159 5.385 -4.137 1.00 78.44 113 LEU A N 1
ATOM 862 C CA . LEU A 1 113 ? 4.404 5.218 -3.403 1.00 78.44 113 LEU A CA 1
ATOM 863 C C . LEU A 1 113 ? 5.552 5.224 -4.400 1.00 78.44 113 LEU A C 1
ATOM 865 O O . LEU A 1 113 ? 5.574 4.427 -5.345 1.00 78.44 113 LEU A O 1
ATOM 869 N N . ASP A 1 114 ? 6.498 6.125 -4.161 1.00 67.25 114 ASP A N 1
ATOM 870 C CA . ASP A 1 114 ? 7.734 6.154 -4.922 1.00 67.25 114 ASP A CA 1
ATOM 871 C C . ASP A 1 114 ? 8.539 4.869 -4.671 1.00 67.25 114 ASP A C 1
ATOM 873 O O . ASP A 1 114 ? 8.459 4.278 -3.583 1.00 67.25 114 ASP A O 1
ATOM 877 N N . PRO A 1 115 ? 9.318 4.413 -5.665 1.00 62.75 115 PRO A N 1
ATOM 878 C CA . PRO A 1 115 ? 10.262 3.319 -5.489 1.00 62.75 115 PRO A CA 1
ATOM 879 C C . PRO A 1 115 ? 11.127 3.508 -4.245 1.00 62.75 115 PRO A C 1
ATOM 881 O O . PRO A 1 115 ? 11.718 4.564 -4.026 1.00 62.75 115 PRO A O 1
ATOM 884 N N . LEU A 1 116 ? 11.298 2.429 -3.480 1.00 60.72 116 LEU A N 1
ATOM 885 C CA . LEU A 1 116 ? 12.287 2.386 -2.399 1.00 60.72 116 LEU A CA 1
ATOM 886 C C . LEU A 1 116 ? 13.733 2.462 -2.929 1.00 60.72 116 LEU A C 1
ATOM 888 O O . LEU A 1 116 ? 14.650 2.753 -2.164 1.00 60.72 116 LEU A O 1
ATOM 892 N N . SER A 1 117 ? 13.940 2.199 -4.224 1.00 58.94 117 SER A N 1
ATOM 893 C CA . SER A 1 117 ? 15.236 2.255 -4.899 1.00 58.94 117 SER A CA 1
ATOM 894 C C . SER A 1 117 ? 15.072 2.528 -6.395 1.00 58.94 117 SER A C 1
ATOM 896 O O . SER A 1 117 ? 14.264 1.868 -7.049 1.00 58.94 117 SER A O 1
ATOM 898 N N . HIS A 1 118 ? 15.882 3.438 -6.933 1.00 61.78 118 HIS A N 1
ATOM 899 C CA . HIS A 1 118 ? 16.047 3.641 -8.373 1.00 61.78 118 HIS A CA 1
ATOM 900 C C . HIS A 1 118 ? 17.278 2.888 -8.880 1.00 61.78 118 HIS A C 1
ATOM 902 O O . HIS A 1 118 ? 18.300 2.849 -8.193 1.00 61.78 118 HIS A O 1
ATOM 908 N N . MET A 1 119 ? 17.173 2.298 -10.070 1.00 62.56 119 MET A N 1
ATOM 909 C CA . MET A 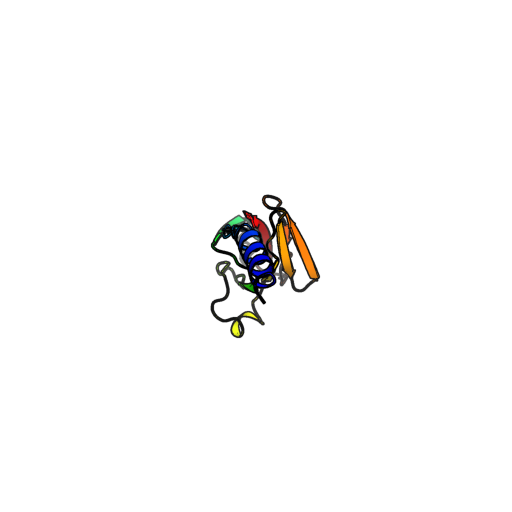1 119 ? 18.290 1.655 -10.762 1.00 62.56 119 MET A CA 1
ATOM 910 C C . MET A 1 119 ? 18.562 2.384 -12.078 1.00 62.56 119 MET A C 1
ATOM 912 O O . MET A 1 119 ? 17.626 2.625 -12.845 1.00 62.56 119 MET A O 1
ATOM 916 N N . ASP A 1 120 ? 19.834 2.711 -12.324 1.00 64.94 120 ASP A N 1
ATOM 917 C CA . ASP A 1 120 ? 20.280 3.341 -13.574 1.00 64.94 120 ASP A CA 1
ATOM 918 C C . ASP A 1 120 ? 20.122 2.378 -14.764 1.00 64.94 120 ASP A C 1
ATOM 920 O O . ASP A 1 120 ? 19.617 2.773 -15.810 1.00 64.94 120 ASP A O 1
ATOM 924 N N . ASP A 1 121 ? 20.457 1.098 -14.556 1.00 57.00 121 ASP A N 1
ATOM 925 C CA . ASP A 1 121 ? 20.259 0.001 -15.508 1.00 57.00 121 ASP A CA 1
ATOM 926 C C . ASP A 1 121 ? 19.378 -1.092 -14.873 1.00 57.00 121 ASP A C 1
ATOM 928 O O . ASP A 1 121 ? 19.739 -1.679 -13.847 1.00 57.00 121 ASP A O 1
ATOM 932 N N . GLY A 1 122 ? 18.221 -1.383 -15.481 1.00 65.06 122 GLY A N 1
ATOM 933 C CA . GLY A 1 122 ? 17.267 -2.396 -15.014 1.00 65.06 122 GLY A CA 1
ATOM 934 C C . GLY A 1 122 ? 15.844 -1.874 -14.756 1.00 65.06 122 GLY A C 1
ATOM 935 O O . GLY A 1 122 ? 15.528 -0.718 -15.047 1.00 65.06 122 GLY A O 1
ATOM 936 N N . PRO A 1 123 ? 14.944 -2.736 -14.246 1.00 67.56 123 PRO A N 1
ATOM 937 C CA . PRO A 1 123 ? 13.554 -2.370 -14.012 1.00 67.56 123 PRO A CA 1
ATOM 938 C C . PRO A 1 123 ? 13.411 -1.424 -12.812 1.00 67.56 123 PRO A C 1
ATOM 940 O O . PRO A 1 123 ? 13.806 -1.744 -11.691 1.00 67.56 123 PRO A O 1
ATOM 943 N N . ASN A 1 124 ? 12.781 -0.279 -13.051 1.00 75.62 124 ASN A N 1
ATOM 944 C CA . ASN A 1 124 ? 12.298 0.646 -12.036 1.00 75.62 124 ASN A CA 1
ATOM 945 C C . ASN A 1 124 ? 10.831 0.347 -11.714 1.00 75.62 124 ASN A C 1
ATOM 947 O O . ASN A 1 124 ? 10.037 0.044 -12.610 1.00 75.62 124 ASN A O 1
ATOM 951 N N . TYR A 1 125 ? 10.472 0.473 -10.437 1.00 76.25 125 TYR A N 1
ATOM 952 C CA . TYR A 1 125 ? 9.148 0.123 -9.929 1.00 76.25 125 TYR A CA 1
ATOM 953 C C . TYR A 1 125 ? 8.459 1.348 -9.337 1.00 76.25 125 TYR A C 1
ATOM 955 O O . TYR A 1 125 ? 9.058 2.068 -8.548 1.00 76.25 125 TYR A O 1
ATOM 963 N N . SER A 1 126 ? 7.194 1.574 -9.663 1.00 80.69 126 SER A N 1
ATOM 964 C CA . SER A 1 126 ? 6.340 2.511 -8.929 1.00 80.69 126 SER A CA 1
ATOM 965 C C . SER A 1 126 ? 5.023 1.838 -8.577 1.00 80.69 126 SER A C 1
ATOM 967 O O . SER A 1 126 ? 4.594 0.898 -9.251 1.00 80.69 126 SER A O 1
ATOM 969 N N . TYR A 1 127 ? 4.396 2.282 -7.490 1.00 82.88 127 TYR A N 1
ATOM 970 C CA . TYR A 1 127 ? 3.219 1.607 -6.955 1.00 82.88 127 TYR A CA 1
ATOM 971 C C . TYR A 1 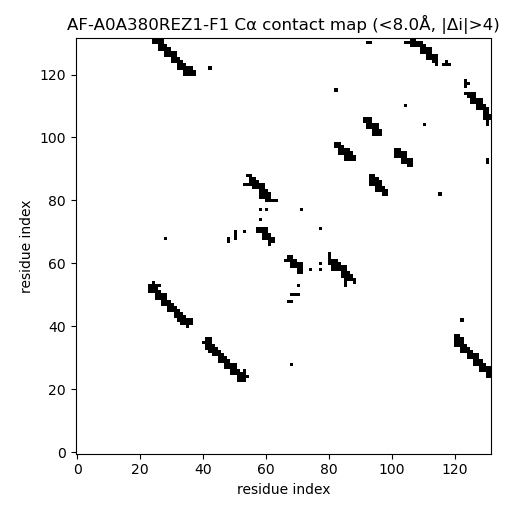127 ? 2.054 2.576 -6.823 1.00 82.88 127 TYR A C 1
ATOM 973 O O . TYR A 1 127 ? 2.183 3.616 -6.182 1.00 82.88 127 TYR A O 1
ATOM 981 N N . GLU A 1 128 ? 0.907 2.210 -7.384 1.00 89.88 128 GLU A N 1
ATOM 982 C CA . GLU A 1 128 ? -0.379 2.854 -7.114 1.00 89.88 128 GLU A CA 1
ATOM 983 C C . GLU A 1 128 ? -1.195 1.954 -6.191 1.00 89.88 128 GLU A C 1
ATOM 985 O O . GLU A 1 128 ? -1.374 0.766 -6.455 1.00 89.88 128 GLU A O 1
ATOM 990 N N . ILE A 1 129 ? -1.683 2.520 -5.095 1.00 91.12 129 ILE A N 1
ATOM 991 C CA . ILE A 1 129 ? -2.361 1.793 -4.029 1.00 91.12 129 ILE A CA 1
ATOM 992 C C . ILE A 1 129 ? -3.747 2.380 -3.822 1.00 91.12 129 ILE A C 1
ATOM 994 O O . ILE A 1 129 ? -3.902 3.595 -3.715 1.00 91.12 129 ILE A O 1
ATOM 998 N N . ILE A 1 130 ? -4.756 1.513 -3.744 1.00 95.00 130 ILE A N 1
ATOM 999 C CA . ILE A 1 130 ? -6.152 1.897 -3.527 1.00 95.00 130 ILE A CA 1
ATOM 1000 C C . ILE A 1 130 ? -6.737 1.027 -2.416 1.00 95.00 130 ILE A C 1
ATOM 1002 O O . ILE A 1 130 ? -6.856 -0.189 -2.581 1.00 95.00 130 ILE A O 1
ATOM 1006 N N . PHE A 1 131 ? -7.153 1.647 -1.313 1.00 94.62 131 PHE A N 1
ATOM 1007 C CA . PHE A 1 131 ? -7.909 0.970 -0.256 1.00 94.62 131 PHE A CA 1
ATOM 1008 C C . PHE A 1 131 ? -9.393 0.863 -0.630 1.00 94.62 131 PHE A C 1
ATOM 1010 O O . PHE A 1 131 ? -9.958 1.796 -1.208 1.00 94.62 131 PHE A O 1
ATOM 1017 N N . LYS A 1 132 ? -10.012 -0.276 -0.313 1.00 93.50 132 LYS A N 1
ATOM 1018 C CA . LYS A 1 132 ? -11.409 -0.625 -0.613 1.00 93.50 132 LYS A CA 1
ATOM 1019 C C . LYS A 1 132 ? -12.098 -1.255 0.591 1.00 93.50 132 LYS A C 1
ATOM 1021 O O . LYS A 1 132 ? -11.392 -1.929 1.378 1.00 93.50 132 LYS A O 1
#

Secondary structure (DSSP, 8-state):
--SSHHHHHHHHHHHTTS------EEEEEEEEEE-B-TT--B--EEEEEEEEEE-TT-EEE--TTSPPPEE-S-TTGGGGTEEEEEEEE-SSEEEEE-SS-EEEEETT--EEE--S---SSS-EEEEEEEE-